Protein AF-A0A920SRI3-F1 (afdb_monomer_lite)

Secondary structure (DSSP, 8-state):
--HHHHHHHHTHHHHHH-SSHHHHHHHHHHHHHHHTSSHHHHHHTTSSS----TTS-S--

Radius of gyration: 15.82 Å; chains: 1; bounding box: 37×21×40 Å

pLDDT: mean 83.99, std 8.34, range [49.34, 94.69]

Sequence (60 aa):
MGPKGAGEILFRRELDEAEDAEAAEAEQIEEYREKFANPYIAAARGYVDDVIDPRRHARD

Structure (mmCIF, N/CA/C/O backbone):
data_AF-A0A920SRI3-F1
#
_entry.id   AF-A0A920SRI3-F1
#
loop_
_atom_site.group_PDB
_atom_site.id
_atom_site.type_symbol
_atom_site.label_atom_id
_atom_site.label_alt_id
_atom_site.label_comp_id
_atom_site.label_asym_id
_atom_site.label_entity_id
_atom_site.label_seq_id
_atom_site.pdbx_PDB_ins_code
_atom_site.Cartn_x
_atom_site.Cartn_y
_atom_site.Cartn_z
_atom_site.occupancy
_atom_site.B_iso_or_equiv
_atom_site.auth_seq_id
_atom_site.auth_comp_id
_atom_site.auth_asym_id
_atom_site.auth_atom_id
_atom_site.pdbx_PDB_model_num
ATOM 1 N N . MET A 1 1 ? 4.414 9.341 -0.535 1.00 72.12 1 MET A N 1
ATOM 2 C CA . MET A 1 1 ? 3.788 8.855 0.714 1.00 72.12 1 MET A CA 1
ATOM 3 C C . MET A 1 1 ? 3.897 7.335 0.719 1.00 72.12 1 MET A C 1
ATOM 5 O O . MET A 1 1 ? 3.754 6.759 -0.351 1.00 72.12 1 MET A O 1
ATOM 9 N N . GLY A 1 2 ? 4.249 6.705 1.844 1.00 76.38 2 GLY A N 1
ATOM 10 C CA . GLY A 1 2 ? 4.385 5.241 1.932 1.00 76.38 2 GLY A CA 1
ATOM 11 C C . GLY A 1 2 ? 3.055 4.534 2.246 1.00 76.38 2 GLY A C 1
ATOM 12 O O . GLY A 1 2 ? 2.111 5.219 2.635 1.00 76.38 2 GLY A O 1
ATOM 13 N N . PRO A 1 3 ? 2.984 3.191 2.128 1.00 77.69 3 PRO A N 1
ATOM 14 C CA . PRO A 1 3 ? 1.751 2.413 2.311 1.00 77.69 3 PRO A CA 1
ATOM 15 C C . PRO A 1 3 ? 1.038 2.660 3.642 1.00 77.69 3 PRO A C 1
ATOM 17 O O . PRO A 1 3 ? -0.158 2.903 3.640 1.00 77.69 3 PRO A O 1
ATOM 20 N N . LYS A 1 4 ? 1.779 2.703 4.758 1.00 77.56 4 LYS A N 1
ATOM 21 C CA . LYS A 1 4 ? 1.232 2.965 6.100 1.00 77.56 4 LYS A CA 1
ATOM 22 C C . LYS A 1 4 ? 0.514 4.318 6.185 1.00 77.56 4 LYS A C 1
ATOM 24 O O . LYS A 1 4 ? -0.670 4.373 6.478 1.00 77.56 4 LYS A O 1
ATOM 29 N N . GLY A 1 5 ? 1.193 5.407 5.813 1.00 81.62 5 GLY A N 1
ATOM 30 C CA . GLY A 1 5 ? 0.5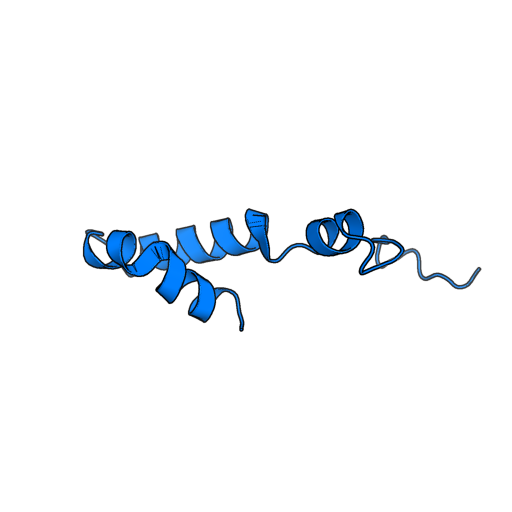95 6.748 5.866 1.00 81.62 5 GLY A CA 1
ATOM 31 C C . GLY A 1 5 ? -0.537 6.974 4.854 1.00 81.62 5 GLY A C 1
ATOM 32 O O . GLY A 1 5 ? -1.410 7.798 5.092 1.00 81.62 5 GLY A O 1
ATOM 33 N N . ALA A 1 6 ? -0.537 6.256 3.726 1.00 81.06 6 ALA A N 1
ATOM 34 C CA . ALA A 1 6 ? -1.646 6.302 2.774 1.00 81.06 6 ALA A CA 1
ATOM 35 C C . ALA A 1 6 ? -2.848 5.472 3.258 1.00 81.06 6 ALA A C 1
ATOM 37 O O . ALA A 1 6 ? -3.984 5.923 3.118 1.00 81.06 6 ALA A O 1
ATOM 38 N N . GLY A 1 7 ? -2.593 4.310 3.866 1.00 76.56 7 GLY A N 1
ATOM 39 C CA . GLY A 1 7 ? -3.607 3.444 4.465 1.00 76.56 7 GLY A CA 1
ATOM 40 C C . GLY A 1 7 ? -4.348 4.132 5.610 1.00 76.56 7 GLY A C 1
ATOM 41 O O . GLY A 1 7 ? -5.572 4.164 5.600 1.00 76.56 7 GLY A O 1
ATOM 42 N N . GLU A 1 8 ? -3.630 4.806 6.513 1.00 78.31 8 GLU A N 1
ATOM 43 C CA . GLU A 1 8 ? -4.229 5.585 7.612 1.00 78.31 8 GLU A CA 1
ATOM 44 C C . GLU A 1 8 ? -5.178 6.696 7.126 1.00 78.31 8 GLU A C 1
ATOM 46 O O . GLU A 1 8 ? -6.116 7.065 7.830 1.00 78.31 8 GLU A O 1
ATOM 51 N N . ILE A 1 9 ? -4.945 7.262 5.936 1.00 82.88 9 ILE A N 1
ATOM 52 C CA . ILE A 1 9 ? -5.815 8.301 5.362 1.00 82.88 9 ILE A CA 1
ATOM 53 C C . ILE A 1 9 ? -7.010 7.675 4.639 1.00 82.88 9 ILE A C 1
ATOM 55 O O . ILE A 1 9 ? -8.129 8.165 4.783 1.00 82.88 9 ILE A O 1
ATOM 59 N N . LEU A 1 10 ? -6.776 6.628 3.844 1.00 79.12 10 LEU A N 1
ATOM 60 C CA . LEU A 1 10 ? -7.812 5.971 3.043 1.00 79.12 10 LEU A CA 1
ATOM 61 C C . LEU A 1 10 ? -8.820 5.206 3.900 1.00 79.12 10 LEU A C 1
ATOM 63 O O . LEU A 1 10 ? -10.008 5.264 3.601 1.00 79.12 10 LEU A O 1
ATOM 67 N N . PHE A 1 11 ? -8.347 4.553 4.960 1.00 78.62 11 PHE A N 1
ATOM 68 C CA . PHE A 1 11 ? -9.125 3.621 5.779 1.00 78.62 11 PHE A CA 1
ATOM 69 C C . PHE A 1 11 ? -9.366 4.140 7.193 1.00 78.62 11 PHE A C 1
ATOM 71 O O . PHE A 1 11 ? -9.550 3.380 8.140 1.00 78.62 11 PHE A O 1
ATOM 78 N N . ARG A 1 12 ? -9.319 5.465 7.365 1.00 85.38 12 ARG A N 1
ATOM 79 C CA . ARG A 1 12 ? -9.405 6.087 8.686 1.00 85.38 12 ARG A CA 1
ATOM 80 C C . ARG A 1 12 ? -10.672 5.692 9.443 1.00 85.38 12 ARG A C 1
ATOM 82 O O . ARG A 1 12 ? -10.613 5.486 10.645 1.00 85.38 12 ARG A O 1
ATOM 89 N N . ARG A 1 13 ? -11.805 5.595 8.744 1.00 84.44 13 ARG A N 1
ATOM 90 C CA . ARG A 1 13 ? -13.095 5.254 9.362 1.00 84.44 13 ARG A CA 1
ATOM 91 C C . ARG A 1 13 ? -13.139 3.790 9.775 1.00 84.44 13 ARG A C 1
ATOM 93 O O . ARG A 1 13 ? -13.586 3.481 10.867 1.00 84.44 13 ARG A O 1
ATOM 100 N N . GLU A 1 14 ? -12.629 2.917 8.921 1.00 82.50 14 GLU A N 1
ATOM 101 C CA . GLU A 1 14 ? -12.555 1.481 9.152 1.00 82.50 14 GLU A CA 1
ATOM 102 C C . GLU A 1 14 ? -11.635 1.154 10.336 1.00 82.50 14 GLU A C 1
ATOM 104 O O . GLU A 1 14 ? -11.971 0.295 11.143 1.00 82.50 14 GLU A O 1
ATOM 109 N N . LEU A 1 15 ? -10.519 1.877 10.485 1.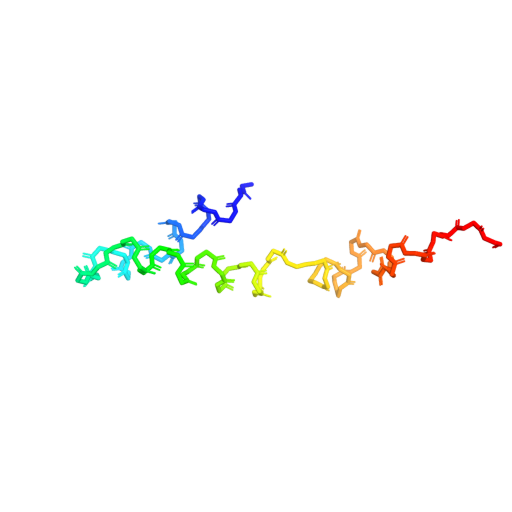00 82.75 15 LEU A N 1
ATOM 110 C CA . LEU A 1 15 ? -9.619 1.748 11.637 1.00 82.75 15 LEU A CA 1
ATOM 111 C C . LEU A 1 15 ? -10.233 2.297 12.931 1.00 82.75 15 LEU A C 1
ATOM 113 O O . LEU A 1 15 ? -10.037 1.70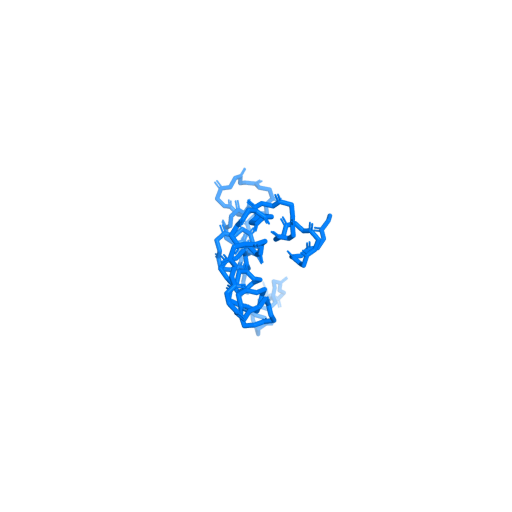6 13.990 1.00 82.75 15 LEU A O 1
ATOM 117 N N . ASP A 1 16 ? -10.982 3.401 12.851 1.00 85.88 16 ASP A N 1
ATOM 118 C CA . ASP A 1 16 ? -11.662 4.002 14.007 1.00 85.88 16 ASP A CA 1
ATOM 119 C C . ASP A 1 16 ? -12.825 3.120 14.523 1.00 85.88 16 ASP A C 1
ATOM 121 O O . ASP A 1 16 ? -13.172 3.179 15.703 1.00 85.88 16 ASP A O 1
ATOM 125 N N . GLU A 1 17 ? -13.429 2.304 13.652 1.00 88.69 17 GLU A N 1
ATOM 126 C CA . GLU A 1 17 ? -14.543 1.393 13.964 1.00 88.69 17 GLU A CA 1
ATOM 127 C C . GLU A 1 17 ? -14.091 -0.052 14.262 1.00 88.69 17 GLU A C 1
ATOM 129 O O . GLU A 1 17 ? -14.907 -0.877 14.683 1.00 88.69 17 GLU A O 1
ATOM 134 N N . ALA A 1 18 ? -12.809 -0.374 14.062 1.00 88.69 18 ALA A N 1
ATOM 135 C CA . ALA A 1 18 ? -12.273 -1.715 14.260 1.00 88.69 18 ALA A CA 1
ATOM 136 C C . ALA A 1 18 ? -12.169 -2.088 15.748 1.00 88.69 18 ALA A C 1
ATOM 138 O O . ALA A 1 18 ? -11.645 -1.337 16.570 1.00 88.69 18 ALA A O 1
ATOM 139 N N . GLU A 1 19 ? -12.601 -3.305 16.089 1.00 88.75 19 GLU A N 1
ATOM 140 C CA . GLU A 1 19 ? -12.418 -3.867 17.435 1.00 88.75 19 GLU A CA 1
ATOM 141 C C . GLU A 1 19 ? -10.937 -4.157 17.743 1.00 88.75 19 GLU A C 1
ATOM 143 O O . GLU A 1 19 ? -10.507 -4.045 18.891 1.00 88.75 19 GLU A O 1
ATOM 148 N N . ASP A 1 20 ? -10.160 -4.488 16.707 1.00 88.69 20 ASP A N 1
ATOM 149 C CA . ASP A 1 20 ? -8.706 -4.641 16.748 1.00 88.69 20 ASP A CA 1
ATOM 150 C C . ASP A 1 20 ? -8.069 -3.751 15.673 1.00 88.69 20 ASP A C 1
ATOM 152 O O . ASP A 1 20 ? -7.975 -4.108 14.494 1.00 88.69 20 ASP A O 1
ATOM 156 N N . ALA A 1 21 ? -7.655 -2.558 16.096 1.00 82.00 21 ALA A N 1
ATOM 157 C CA . ALA A 1 21 ? -7.068 -1.561 15.213 1.00 82.00 21 ALA A CA 1
ATOM 158 C C . ALA A 1 21 ? -5.718 -2.004 14.621 1.00 82.00 21 ALA A C 1
ATOM 160 O O . ALA A 1 21 ? -5.419 -1.642 13.486 1.00 82.00 21 ALA A O 1
ATOM 161 N N . GLU A 1 22 ? -4.910 -2.796 15.339 1.00 85.31 22 GLU A N 1
ATOM 162 C CA . GLU A 1 22 ? -3.617 -3.264 14.816 1.00 85.31 22 GLU A CA 1
ATOM 163 C C . GLU A 1 22 ? -3.814 -4.309 13.716 1.00 85.31 22 GLU A C 1
ATOM 165 O O . GLU A 1 22 ? -3.154 -4.244 12.675 1.00 85.31 22 GLU A O 1
ATOM 170 N N . ALA A 1 23 ? -4.741 -5.250 13.918 1.00 89.44 23 ALA A N 1
ATOM 171 C CA . ALA A 1 23 ? -5.075 -6.240 12.900 1.00 89.44 23 ALA A CA 1
ATOM 172 C C . ALA A 1 23 ? -5.669 -5.576 11.646 1.00 89.44 23 ALA A C 1
ATOM 174 O O . ALA A 1 23 ? -5.242 -5.881 10.529 1.00 89.44 23 ALA A O 1
ATOM 175 N N . ALA A 1 24 ? -6.588 -4.622 11.828 1.00 86.50 24 ALA A N 1
ATOM 176 C CA . ALA A 1 24 ? -7.186 -3.868 10.729 1.00 86.50 24 ALA A CA 1
ATOM 177 C C . ALA A 1 24 ? -6.152 -3.012 9.971 1.00 86.50 24 ALA A C 1
ATOM 179 O O . ALA A 1 24 ? -6.184 -2.944 8.741 1.00 86.50 24 ALA A O 1
ATOM 180 N N . GLU A 1 25 ? -5.192 -2.397 10.673 1.00 85.06 25 GLU A N 1
ATOM 181 C CA . GLU A 1 25 ? -4.101 -1.645 10.039 1.00 85.06 25 GLU A CA 1
ATOM 182 C C . GLU A 1 25 ? -3.211 -2.561 9.192 1.00 85.06 25 GLU A C 1
ATOM 184 O O . GLU A 1 25 ? -2.862 -2.221 8.058 1.00 85.06 25 GLU A O 1
ATOM 189 N N . ALA A 1 26 ? -2.861 -3.739 9.715 1.00 87.62 26 ALA A N 1
ATOM 190 C CA . ALA A 1 26 ? -2.038 -4.707 9.001 1.00 87.62 26 ALA A CA 1
ATOM 191 C C . ALA A 1 26 ? -2.717 -5.206 7.716 1.00 87.62 26 ALA A C 1
ATOM 193 O O . ALA A 1 26 ? -2.074 -5.242 6.663 1.00 87.62 26 ALA A O 1
ATOM 194 N N . GLU A 1 27 ? -4.009 -5.537 7.788 1.00 87.50 27 GLU A N 1
ATOM 195 C CA . GLU A 1 27 ? -4.796 -5.970 6.631 1.00 87.50 27 GLU A CA 1
ATOM 196 C C . GLU A 1 27 ? -4.880 -4.860 5.576 1.00 87.50 27 GLU A C 1
ATOM 198 O O . GLU A 1 27 ? -4.626 -5.102 4.394 1.00 87.50 27 GLU A O 1
ATOM 203 N N . GLN A 1 28 ? -5.110 -3.614 6.001 1.00 84.94 28 GLN A N 1
ATOM 204 C CA . GLN A 1 28 ? -5.209 -2.496 5.068 1.00 84.94 28 GLN A CA 1
ATOM 205 C C . GLN A 1 28 ? -3.888 -2.092 4.417 1.00 84.94 28 GLN A C 1
ATOM 207 O O . GLN A 1 28 ? -3.856 -1.676 3.256 1.00 84.94 28 GLN A O 1
ATOM 212 N N . ILE A 1 29 ? -2.767 -2.227 5.125 1.00 86.69 29 ILE A N 1
ATOM 213 C CA . ILE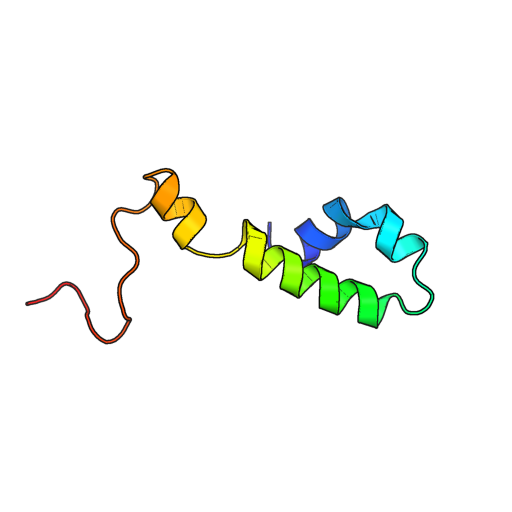 A 1 29 ? -1.446 -2.004 4.528 1.00 86.69 29 ILE A CA 1
ATOM 214 C C . ILE A 1 29 ? -1.169 -3.033 3.429 1.00 86.69 29 ILE A C 1
ATOM 216 O O . ILE A 1 29 ? -0.604 -2.661 2.393 1.00 86.69 29 ILE A O 1
ATOM 220 N N . GLU A 1 30 ? -1.549 -4.295 3.635 1.00 88.12 30 GLU A N 1
ATOM 221 C CA . GLU A 1 30 ? -1.430 -5.321 2.596 1.00 88.12 30 GLU A CA 1
ATOM 222 C C . GLU A 1 30 ? -2.358 -5.036 1.418 1.00 88.12 30 GLU A C 1
ATOM 224 O O . GLU A 1 30 ? -1.891 -4.953 0.281 1.00 88.12 30 GLU A O 1
ATOM 229 N N . GLU A 1 31 ? -3.630 -4.737 1.677 1.00 85.75 31 GLU A N 1
ATOM 230 C CA . GLU A 1 31 ? -4.584 -4.397 0.623 1.00 85.75 31 GLU A CA 1
ATOM 231 C C . GLU A 1 31 ? -4.101 -3.194 -0.210 1.00 85.75 31 GLU A C 1
ATOM 233 O O . GLU A 1 31 ? -4.143 -3.210 -1.447 1.00 85.75 31 GLU A O 1
ATOM 238 N N . TYR A 1 32 ? -3.555 -2.162 0.443 1.00 85.81 32 TYR A N 1
ATOM 239 C CA . TYR A 1 32 ? -2.977 -1.011 -0.244 1.00 85.81 32 TYR A CA 1
ATOM 240 C C . TYR A 1 32 ? -1.757 -1.392 -1.092 1.00 85.81 32 TYR A C 1
ATOM 242 O O . TYR A 1 32 ? -1.580 -0.886 -2.208 1.00 85.81 32 TYR A O 1
ATOM 250 N N . ARG A 1 33 ? -0.886 -2.273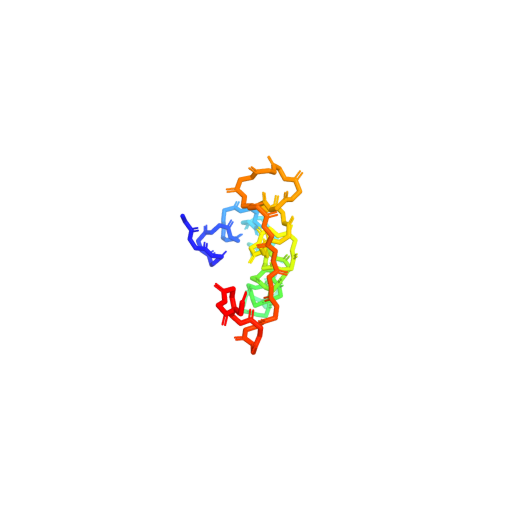 -0.588 1.00 85.69 33 ARG A N 1
ATOM 251 C CA . ARG A 1 33 ? 0.285 -2.736 -1.340 1.00 85.69 33 ARG A CA 1
ATOM 252 C C . ARG A 1 33 ? -0.116 -3.495 -2.590 1.00 85.69 33 ARG A C 1
ATOM 254 O O . ARG A 1 33 ? 0.383 -3.168 -3.669 1.00 85.69 33 ARG A O 1
ATOM 261 N N . GLU A 1 34 ? -1.035 -4.440 -2.455 1.00 86.00 34 GLU A N 1
ATOM 262 C CA . GLU A 1 34 ? -1.527 -5.240 -3.570 1.00 86.00 34 GLU A CA 1
ATOM 263 C C . GLU A 1 34 ? -2.226 -4.376 -4.617 1.00 86.00 34 GLU A C 1
ATOM 265 O O . GLU A 1 34 ? -1.968 -4.526 -5.812 1.00 86.00 34 GLU A O 1
ATOM 270 N N . LYS A 1 35 ? -3.071 -3.431 -4.190 1.00 84.69 35 LYS A N 1
ATOM 271 C CA . LYS A 1 35 ? -3.913 -2.645 -5.102 1.00 84.69 35 LYS A CA 1
ATOM 272 C C . LYS A 1 35 ? -3.275 -1.383 -5.649 1.00 84.69 35 LYS A C 1
ATOM 274 O O . LYS A 1 35 ? -3.769 -0.886 -6.657 1.00 84.69 35 LYS A O 1
ATOM 279 N N . PHE A 1 36 ? -2.249 -0.834 -5.001 1.00 83.25 36 PHE A N 1
ATOM 280 C CA . PHE A 1 36 ? -1.706 0.482 -5.361 1.00 83.25 36 PHE A CA 1
ATOM 281 C C . PHE A 1 36 ? -0.182 0.544 -5.361 1.00 83.25 36 PHE A C 1
ATOM 283 O O . PHE A 1 36 ? 0.387 1.220 -6.219 1.00 83.25 36 PHE A O 1
ATOM 290 N N . ALA A 1 37 ? 0.493 -0.148 -4.439 1.00 85.94 37 ALA A N 1
ATOM 291 C CA . ALA A 1 37 ? 1.951 -0.086 -4.306 1.00 85.94 37 ALA A CA 1
ATOM 292 C C . ALA A 1 37 ? 2.691 -1.211 -5.053 1.00 85.94 37 ALA A C 1
ATOM 294 O O . ALA A 1 37 ? 3.763 -1.641 -4.627 1.00 85.94 37 ALA A O 1
ATOM 295 N N . ASN A 1 38 ? 2.145 -1.661 -6.184 1.00 87.44 38 ASN A N 1
ATOM 296 C CA . ASN A 1 38 ? 2.791 -2.619 -7.077 1.00 87.44 38 ASN A CA 1
ATOM 297 C C . ASN A 1 38 ? 3.307 -1.921 -8.361 1.00 87.44 38 ASN A C 1
ATOM 299 O O . ASN A 1 38 ? 2.735 -0.916 -8.797 1.00 87.44 38 ASN A O 1
ATOM 303 N N . PRO A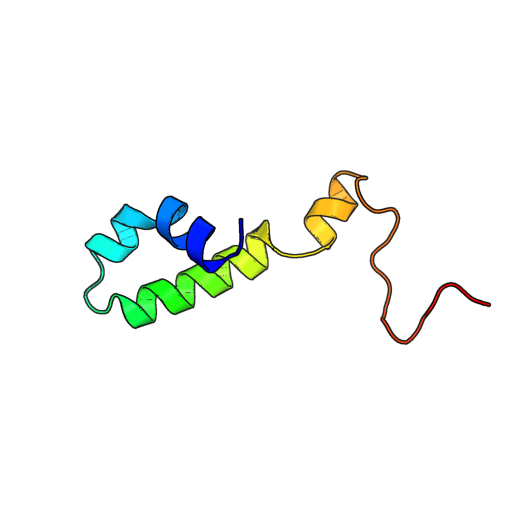 1 39 ? 4.376 -2.432 -9.000 1.00 89.62 39 PRO A N 1
ATOM 304 C CA . PRO A 1 39 ? 4.979 -1.790 -10.174 1.00 89.62 39 PRO A CA 1
ATOM 305 C C . PRO A 1 39 ? 4.100 -1.869 -11.433 1.00 89.62 39 PRO A C 1
ATOM 307 O O . PRO A 1 39 ? 4.230 -1.036 -12.332 1.00 89.62 39 PRO A O 1
ATOM 310 N N . TYR A 1 40 ? 3.169 -2.823 -11.499 1.00 89.69 40 TYR A N 1
ATOM 311 C CA . TYR A 1 40 ? 2.313 -3.040 -12.668 1.00 89.69 40 TYR A CA 1
ATOM 312 C C . TYR A 1 40 ? 1.343 -1.881 -12.909 1.00 89.69 40 TYR A C 1
ATOM 314 O O . TYR A 1 40 ? 0.985 -1.592 -14.045 1.00 89.69 40 TYR A O 1
ATOM 322 N N . ILE A 1 41 ? 0.961 -1.163 -11.855 1.00 90.31 41 ILE A N 1
ATOM 323 C CA . ILE A 1 41 ? 0.102 0.027 -11.931 1.00 90.31 41 ILE A CA 1
ATOM 324 C C . ILE A 1 41 ? 0.807 1.199 -12.608 1.00 90.31 41 ILE A C 1
ATOM 326 O O . ILE A 1 41 ? 0.165 1.969 -13.331 1.00 90.31 41 ILE A O 1
ATOM 330 N N . ALA A 1 42 ? 2.113 1.336 -12.377 1.00 91.31 42 ALA A N 1
ATOM 331 C CA . ALA A 1 42 ? 2.945 2.324 -13.049 1.00 91.31 42 ALA A CA 1
ATOM 332 C C . ALA A 1 42 ? 3.205 1.919 -14.508 1.00 91.31 42 ALA A C 1
ATOM 334 O O . ALA A 1 42 ? 3.076 2.758 -15.401 1.00 91.31 42 ALA A O 1
ATOM 335 N N . ALA A 1 43 ? 3.475 0.632 -14.757 1.00 92.94 43 ALA A N 1
ATOM 336 C CA . ALA A 1 43 ? 3.655 0.092 -16.105 1.00 92.94 43 ALA A CA 1
ATOM 337 C C . ALA A 1 43 ? 2.388 0.240 -16.967 1.00 92.94 43 ALA A C 1
ATOM 339 O O . ALA A 1 43 ? 2.452 0.734 -18.088 1.00 92.94 43 ALA A O 1
ATOM 340 N N . ALA A 1 44 ? 1.204 -0.061 -16.421 1.00 89.88 44 ALA A N 1
ATOM 341 C CA . ALA A 1 44 ? -0.074 0.093 -17.123 1.00 89.88 44 ALA A CA 1
ATOM 342 C C . ALA A 1 44 ? -0.390 1.549 -17.516 1.00 89.88 44 ALA A C 1
ATOM 344 O O . ALA A 1 44 ? -1.164 1.790 -18.440 1.00 89.88 44 ALA A O 1
ATOM 345 N N . ARG A 1 45 ? 0.200 2.529 -16.820 1.00 93.19 45 ARG A N 1
ATOM 346 C CA . ARG A 1 45 ? 0.090 3.960 -17.148 1.00 93.19 45 ARG A CA 1
ATOM 347 C C . ARG A 1 45 ? 1.209 4.458 -18.068 1.00 93.19 45 ARG A C 1
ATOM 349 O O . ARG A 1 45 ? 1.211 5.637 -18.411 1.00 93.19 45 ARG A O 1
ATOM 356 N N . GLY A 1 46 ? 2.147 3.591 -18.450 1.00 93.12 46 GLY A N 1
ATOM 357 C CA . GLY A 1 46 ? 3.303 3.942 -19.274 1.00 93.12 46 GLY A CA 1
ATOM 358 C C . GLY A 1 46 ? 4.343 4.799 -18.551 1.00 93.12 46 GLY A C 1
ATOM 359 O O . GLY A 1 46 ? 5.128 5.477 -19.202 1.00 93.12 46 GLY A O 1
ATOM 360 N N . TYR A 1 47 ? 4.343 4.818 -17.213 1.00 94.69 47 TYR A N 1
ATOM 361 C CA . TYR A 1 47 ? 5.366 5.535 -16.436 1.00 94.69 47 TYR A CA 1
ATOM 362 C C . TYR A 1 47 ? 6.677 4.752 -16.328 1.00 94.69 47 TYR A C 1
ATOM 364 O O . TYR A 1 47 ? 7.721 5.337 -16.057 1.00 94.69 47 TYR A O 1
ATOM 372 N N . VAL A 1 48 ? 6.604 3.435 -16.510 1.00 92.06 48 VAL A N 1
ATOM 373 C CA . VAL A 1 48 ? 7.739 2.514 -16.561 1.00 92.06 48 VAL A CA 1
ATOM 374 C C . VAL A 1 48 ? 7.572 1.672 -17.817 1.00 92.06 48 VAL A C 1
ATOM 376 O O . VAL A 1 48 ? 6.457 1.232 -18.099 1.00 92.06 48 VAL A O 1
ATOM 379 N N . ASP A 1 49 ? 8.663 1.456 -18.548 1.00 90.81 49 ASP A N 1
ATOM 380 C CA . ASP A 1 49 ? 8.637 0.734 -19.821 1.00 90.81 49 ASP A CA 1
ATOM 381 C C . ASP A 1 49 ? 8.313 -0.760 -19.652 1.00 90.81 49 ASP A C 1
ATOM 383 O O . ASP A 1 49 ? 7.524 -1.303 -20.421 1.00 90.81 49 ASP A O 1
ATOM 387 N N . ASP A 1 50 ? 8.898 -1.424 -18.646 1.00 89.69 50 ASP A N 1
ATOM 388 C CA . ASP A 1 50 ? 8.681 -2.852 -18.378 1.00 89.69 50 ASP A CA 1
ATOM 389 C C . ASP A 1 50 ? 8.920 -3.221 -16.898 1.00 89.69 50 ASP A C 1
ATOM 391 O O . ASP A 1 50 ? 9.674 -2.557 -16.181 1.00 89.69 50 ASP A O 1
ATOM 395 N N . VAL A 1 51 ? 8.293 -4.310 -16.444 1.00 90.06 51 VAL A N 1
ATOM 396 C CA . VAL A 1 51 ? 8.517 -4.933 -15.131 1.00 90.06 51 VAL A CA 1
ATOM 397 C C . VAL A 1 51 ? 9.226 -6.268 -15.348 1.00 90.06 51 VAL A C 1
ATOM 399 O O . VAL A 1 51 ? 8.615 -7.259 -15.740 1.00 90.06 51 VAL A O 1
ATOM 402 N N . ILE A 1 52 ? 10.530 -6.297 -15.077 1.00 90.31 52 ILE A N 1
ATOM 403 C CA . ILE A 1 52 ? 11.403 -7.437 -15.393 1.00 90.31 52 ILE A CA 1
ATOM 404 C C . ILE A 1 52 ? 11.656 -8.353 -14.186 1.00 90.31 52 ILE A C 1
ATOM 406 O O . ILE A 1 52 ? 11.642 -7.912 -13.035 1.00 90.31 52 ILE A O 1
ATOM 410 N N . ASP A 1 53 ? 11.949 -9.633 -14.451 1.00 88.25 53 ASP A N 1
ATOM 411 C CA . ASP A 1 53 ? 12.497 -10.548 -13.437 1.00 88.25 53 ASP A CA 1
ATOM 412 C C . ASP A 1 53 ? 13.871 -10.018 -12.991 1.00 88.25 53 ASP A C 1
ATOM 414 O O . ASP A 1 53 ? 14.720 -9.792 -13.855 1.00 88.25 53 ASP A O 1
ATOM 418 N N . PRO A 1 54 ? 14.147 -9.860 -11.684 1.00 87.75 54 PRO A N 1
ATOM 419 C CA . PRO A 1 54 ? 15.436 -9.358 -11.205 1.00 87.75 54 PRO A CA 1
ATOM 420 C C . PRO A 1 54 ? 16.657 -10.138 -11.716 1.00 87.75 54 PRO A C 1
ATOM 422 O O . PRO A 1 54 ? 17.745 -9.584 -11.805 1.00 87.75 54 PRO A O 1
ATOM 425 N N . ARG A 1 55 ? 16.502 -11.419 -12.071 1.00 87.88 55 ARG A N 1
ATOM 426 C CA . ARG A 1 55 ? 17.572 -12.254 -12.646 1.00 87.88 55 ARG A CA 1
ATOM 427 C C . ARG A 1 55 ? 17.803 -11.977 -14.132 1.00 87.88 55 ARG A C 1
ATOM 429 O O . ARG A 1 55 ? 18.858 -12.322 -14.652 1.00 87.88 55 ARG A O 1
ATOM 436 N N . ARG A 1 56 ? 16.830 -11.368 -14.815 1.00 74.06 56 ARG A N 1
ATOM 437 C CA . ARG A 1 56 ? 16.952 -10.836 -16.174 1.00 74.06 56 ARG A CA 1
ATOM 438 C C . ARG A 1 56 ? 17.252 -9.346 -16.084 1.00 74.06 56 ARG A C 1
ATOM 440 O O . ARG A 1 56 ? 16.369 -8.513 -16.245 1.00 74.06 56 ARG A O 1
ATOM 447 N N . HIS A 1 57 ? 18.505 -8.991 -15.830 1.00 69.50 57 HIS A N 1
ATOM 448 C CA . HIS A 1 57 ? 18.927 -7.613 -16.056 1.00 69.50 57 HIS A CA 1
ATOM 449 C C . HIS A 1 57 ? 19.010 -7.351 -17.565 1.00 69.50 57 HIS A C 1
ATOM 451 O O . HIS A 1 57 ? 19.489 -8.201 -18.308 1.00 69.50 57 HIS A O 1
ATOM 457 N N . ALA A 1 58 ? 18.556 -6.176 -18.014 1.00 60.41 58 ALA A N 1
ATOM 458 C CA . ALA A 1 58 ? 18.667 -5.710 -19.397 1.00 60.41 58 ALA A CA 1
ATOM 459 C C . ALA A 1 58 ? 20.135 -5.408 -19.762 1.00 60.41 58 ALA A C 1
ATOM 461 O O . ALA A 1 58 ? 20.541 -4.255 -19.887 1.00 60.41 58 ALA A O 1
ATOM 462 N N . ARG A 1 59 ? 20.959 -6.452 -19.821 1.00 59.03 59 ARG A N 1
ATOM 463 C CA . ARG A 1 59 ? 22.320 -6.475 -20.354 1.00 59.03 59 ARG A CA 1
ATOM 464 C C . ARG A 1 59 ? 22.597 -7.889 -20.858 1.00 59.03 59 ARG A C 1
ATOM 466 O O . ARG A 1 59 ? 23.346 -8.625 -20.231 1.00 59.03 59 ARG A O 1
ATOM 473 N N . ASP A 1 60 ? 21.959 -8.218 -21.969 1.00 49.34 60 ASP A N 1
ATOM 474 C CA . ASP A 1 60 ? 22.502 -9.099 -23.003 1.00 49.34 60 ASP A CA 1
ATOM 475 C C . ASP A 1 60 ? 22.313 -8.382 -24.345 1.00 49.34 60 ASP A C 1
ATOM 477 O O . ASP A 1 60 ? 21.237 -7.757 -24.519 1.00 49.34 60 ASP A O 1
#

Foldseek 3Di:
DALLVVLCVVCVVVLVPDPDNVVVSVVSSVVCCVPPVDCVVCCVVVVDVDDDDPVDDPDD